Protein AF-A0A1Y1MIT7-F1 (afdb_monomer_lite)

Foldseek 3Di:
DLVCLCPDPDPVSRDDPVRSVVVPPDPPPCVVVVVVVVVVVCVDPPDPCNVVVVCVVPVPDDDVVCVVCVCVPDDDDDPVVVVVVVVVVVVVCVVCVVVVDDDDDDDPDDPDDPPDDPPDDDDD

pLDDT: mean 76.49, std 11.12, range [53.91, 96.94]

Secondary structure (DSSP, 8-state):
-HHHHHH-SSTTTS--HHHHHHTS-S-STTHHHHHHHHHHTTS-TT-TTHHHHHHHHH-SPP-HHHHHTGGGGPPPPPHHHHHHHHHHHHHHHHHHHHTT----PPPS-----TTS-TT-PPP-

Radius of gyration: 30.35 Å; chains: 1; bounding box: 54×40×87 Å

Sequence (124 aa):
DIVLSLVNHNPKERLSSADLLKSGKLPVQMESETIRRTLAGLTDPSSPYYSKMLSTLFARPRDAARDYAWDMLGTQPSASELLNQGVVRSILTTIFRRHGALEMPRTSIYPRSSQYGENVVQVL

Organism: Photinus pyralis (NCBI:txid7054)

Structure (mmCIF, N/CA/C/O backbone):
data_AF-A0A1Y1MIT7-F1
#
_entry.id   AF-A0A1Y1MIT7-F1
#
loop_
_atom_site.group_PDB
_atom_site.id
_atom_site.type_symbol
_atom_site.label_atom_id
_atom_site.label_alt_id
_atom_site.label_comp_id
_atom_site.label_asym_id
_atom_site.label_entity_id
_atom_site.label_seq_id
_atom_site.pdbx_PDB_ins_code
_atom_site.Cartn_x
_atom_site.Cartn_y
_atom_site.Cartn_z
_atom_site.occupancy
_atom_site.B_iso_or_equiv
_atom_site.auth_seq_id
_atom_site.auth_comp_id
_atom_site.auth_asym_id
_atom_site.auth_atom_id
_atom_site.pdbx_PDB_model_num
ATOM 1 N N . ASP A 1 1 ? -11.332 1.941 52.083 1.00 66.50 1 ASP A N 1
ATOM 2 C CA . ASP A 1 1 ? -12.588 2.730 52.029 1.00 66.50 1 ASP A CA 1
ATOM 3 C C . ASP A 1 1 ? -13.765 2.041 51.344 1.00 66.50 1 ASP A C 1
ATOM 5 O O . ASP A 1 1 ? -14.854 2.068 51.901 1.00 66.50 1 ASP A O 1
ATOM 9 N N . ILE A 1 2 ? -13.587 1.389 50.187 1.00 72.62 2 ILE A N 1
ATOM 10 C CA . ILE A 1 2 ? -14.690 0.704 49.473 1.00 72.62 2 ILE A CA 1
ATOM 11 C C . ILE A 1 2 ? -15.326 -0.409 50.323 1.00 72.62 2 ILE A C 1
ATOM 13 O O . ILE A 1 2 ? -16.539 -0.427 50.508 1.00 72.62 2 ILE A O 1
ATOM 17 N N . VAL A 1 3 ? -14.511 -1.295 50.906 1.00 75.12 3 VAL A N 1
ATOM 18 C CA . VAL A 1 3 ? -15.000 -2.408 51.745 1.00 75.12 3 VAL A CA 1
ATOM 19 C C . VAL A 1 3 ? -15.747 -1.893 52.982 1.00 75.12 3 VAL A C 1
ATOM 21 O O . VAL A 1 3 ? -16.838 -2.366 53.280 1.00 75.12 3 VAL A O 1
ATOM 24 N N . LEU A 1 4 ? -15.224 -0.857 53.645 1.00 75.00 4 LEU A N 1
ATOM 25 C CA . LEU A 1 4 ? -15.880 -0.216 54.794 1.00 75.00 4 LEU A CA 1
ATOM 26 C C . LEU A 1 4 ? -17.250 0.375 54.422 1.00 75.00 4 LEU A C 1
ATOM 28 O O . LEU A 1 4 ? -18.197 0.254 55.194 1.00 75.00 4 LEU A O 1
ATOM 32 N N . SER A 1 5 ? -17.388 0.940 53.218 1.00 71.31 5 SER A N 1
ATOM 33 C CA . SER A 1 5 ? -18.667 1.486 52.739 1.00 71.31 5 SER A CA 1
ATOM 34 C C . SER A 1 5 ? -19.726 0.427 52.395 1.00 71.31 5 SER A C 1
ATOM 36 O O . SER A 1 5 ? -20.918 0.730 52.410 1.00 71.31 5 SER A O 1
ATOM 38 N N . LEU A 1 6 ? -19.308 -0.817 52.131 1.00 75.44 6 LEU A N 1
ATOM 39 C CA . LEU A 1 6 ? -20.197 -1.946 51.829 1.00 75.44 6 LEU A CA 1
ATOM 40 C C . LEU A 1 6 ? -20.606 -2.737 53.082 1.00 75.44 6 LEU A C 1
ATOM 42 O O . LEU A 1 6 ? -21.667 -3.357 53.098 1.00 75.44 6 LEU A O 1
ATOM 46 N N . VAL A 1 7 ? -19.787 -2.696 54.137 1.00 75.62 7 VAL A N 1
ATOM 47 C CA . VAL A 1 7 ? -19.986 -3.459 55.385 1.00 75.62 7 VAL A CA 1
ATOM 48 C C . VAL A 1 7 ? -20.628 -2.606 56.496 1.00 75.62 7 VAL A C 1
ATOM 50 O O . VAL A 1 7 ? -20.877 -3.097 57.596 1.00 75.62 7 VAL A O 1
ATOM 53 N N . ASN A 1 8 ? -20.977 -1.342 56.219 1.00 76.69 8 ASN A N 1
ATOM 54 C CA . ASN A 1 8 ? -21.616 -0.471 57.209 1.00 76.69 8 ASN A CA 1
ATOM 55 C C . ASN A 1 8 ? -22.949 -1.075 57.709 1.00 76.69 8 ASN A C 1
ATOM 57 O O . ASN A 1 8 ? -23.792 -1.518 56.919 1.00 76.69 8 ASN A O 1
ATOM 61 N N . HIS A 1 9 ? -23.121 -1.131 59.033 1.00 75.50 9 HIS A N 1
ATOM 62 C CA . HIS A 1 9 ? -24.290 -1.709 59.703 1.00 75.50 9 HIS A CA 1
ATOM 63 C C . HIS A 1 9 ? -25.551 -0.857 59.520 1.00 75.50 9 HIS A C 1
ATOM 65 O O . HIS A 1 9 ? -26.653 -1.403 59.511 1.00 75.50 9 HIS A O 1
ATOM 71 N N . ASN A 1 10 ? -25.399 0.455 59.311 1.00 77.31 10 ASN A N 1
ATOM 72 C CA . ASN A 1 10 ? -26.511 1.346 59.003 1.00 77.31 10 ASN A CA 1
ATOM 73 C C . ASN A 1 10 ? -26.891 1.235 57.508 1.00 77.31 10 ASN A C 1
ATOM 75 O O . ASN A 1 10 ? -26.107 1.650 56.650 1.00 77.31 10 ASN A O 1
ATOM 79 N N . PRO A 1 11 ? -28.087 0.721 57.154 1.00 71.56 11 PRO A N 1
ATOM 80 C CA . PRO A 1 11 ? -28.483 0.516 55.759 1.00 71.56 11 PRO A CA 1
ATOM 81 C C . PRO A 1 11 ? -28.650 1.820 54.968 1.00 71.56 11 PRO A C 1
ATOM 83 O O . PRO A 1 11 ? -28.603 1.778 53.745 1.00 71.56 11 PRO A O 1
ATOM 86 N N . LYS A 1 12 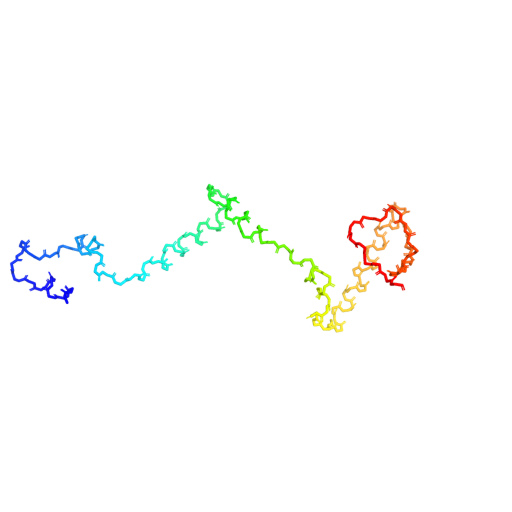? -28.821 2.972 55.634 1.00 72.81 12 LYS A N 1
ATOM 87 C CA . LYS A 1 12 ? -28.924 4.282 54.964 1.00 72.81 12 LYS A CA 1
ATOM 88 C C . LYS A 1 12 ? -27.572 4.841 54.515 1.00 72.81 12 LYS A C 1
ATOM 90 O O . LYS A 1 12 ? -27.522 5.628 53.580 1.00 72.81 12 LYS A O 1
ATOM 95 N N . GLU A 1 13 ? -26.494 4.449 55.188 1.00 70.44 13 GLU A N 1
ATOM 96 C CA . GLU A 1 13 ? -25.122 4.873 54.871 1.00 70.44 13 GLU A CA 1
ATOM 97 C C . GLU A 1 13 ? -24.367 3.830 54.039 1.00 70.44 13 GLU A C 1
ATOM 99 O O . GLU A 1 13 ? -23.264 4.085 53.552 1.00 70.44 13 GLU A O 1
ATOM 104 N N . ARG A 1 14 ? -24.952 2.638 53.884 1.00 79.88 14 ARG A N 1
ATOM 105 C CA . ARG A 1 14 ? -24.439 1.584 53.018 1.00 79.88 14 ARG A CA 1
ATOM 106 C C . ARG A 1 14 ? -24.693 1.971 51.565 1.00 79.88 14 ARG A C 1
ATOM 108 O O . ARG A 1 14 ? -25.838 2.055 51.130 1.00 79.88 14 ARG A O 1
ATOM 115 N N . LEU A 1 15 ? -23.619 2.174 50.809 1.00 73.50 15 LEU A N 1
ATOM 116 C CA . LEU A 1 15 ? -23.722 2.466 49.380 1.00 73.50 15 LEU A CA 1
ATOM 117 C C . LEU A 1 15 ? -24.295 1.251 48.641 1.00 73.50 15 LEU A C 1
ATOM 119 O O . LEU A 1 15 ? -23.809 0.129 48.800 1.00 73.50 15 LEU A O 1
ATOM 123 N N . SER A 1 16 ? -25.311 1.483 47.810 1.00 74.50 16 SER A N 1
ATOM 124 C CA . SER A 1 16 ? -25.812 0.476 46.875 1.00 74.50 16 SER A CA 1
ATOM 125 C C . SER A 1 16 ? -24.787 0.221 45.764 1.00 74.50 16 SER A C 1
ATOM 127 O O . SER A 1 16 ? -23.921 1.056 45.491 1.00 74.50 16 SER A O 1
ATOM 129 N N . SER A 1 17 ? -24.900 -0.912 45.067 1.00 71.69 17 SER A N 1
ATOM 130 C CA . SER A 1 17 ? -24.043 -1.239 43.918 1.00 71.69 17 SER A CA 1
ATOM 131 C C . SER A 1 17 ? -24.080 -0.149 42.839 1.00 71.69 17 SER A C 1
ATOM 133 O O . SER A 1 17 ? -23.045 0.187 42.264 1.00 71.69 17 SER A O 1
ATOM 135 N N . ALA A 1 18 ? -25.245 0.467 42.618 1.00 72.44 18 ALA A N 1
ATOM 136 C CA . ALA A 1 18 ? -25.408 1.576 41.679 1.00 72.44 18 ALA A CA 1
ATOM 137 C C . ALA A 1 18 ? -24.677 2.855 42.128 1.00 72.44 18 ALA A C 1
ATOM 139 O O . ALA A 1 18 ? -24.100 3.561 41.299 1.00 72.44 18 ALA A O 1
ATOM 140 N N . ASP A 1 19 ? -24.665 3.139 43.430 1.00 73.75 19 ASP A N 1
ATOM 141 C CA . ASP A 1 19 ? -24.016 4.329 43.986 1.00 73.75 19 ASP A CA 1
ATOM 142 C C . ASP A 1 19 ? -22.499 4.143 44.077 1.00 73.75 19 ASP A C 1
ATOM 144 O O . ASP A 1 19 ? -21.743 5.087 43.849 1.00 73.75 19 ASP A O 1
ATOM 148 N N . LEU A 1 20 ? -22.031 2.910 44.304 1.00 75.31 20 LEU A N 1
ATOM 149 C CA . LEU A 1 20 ? -20.611 2.568 44.246 1.00 75.31 20 LEU A CA 1
ATOM 150 C C . LEU A 1 20 ? -20.041 2.782 42.837 1.00 75.31 20 LEU A C 1
ATOM 152 O O . LEU A 1 20 ? -18.970 3.377 42.704 1.00 75.31 20 LEU A O 1
ATOM 156 N N . LEU A 1 21 ? -20.773 2.365 41.798 1.00 71.19 21 LEU A N 1
ATOM 157 C CA . LEU A 1 21 ? -20.392 2.583 40.397 1.00 71.19 21 LEU A CA 1
ATOM 158 C C . LEU A 1 21 ? -20.282 4.074 40.049 1.00 71.19 21 LEU A C 1
ATOM 160 O O . LEU A 1 21 ? -19.385 4.467 39.309 1.00 71.19 21 LEU A O 1
ATOM 164 N N . LYS A 1 22 ? -21.154 4.914 40.618 1.00 71.81 22 LYS A N 1
ATOM 165 C CA . LYS A 1 22 ? -21.139 6.372 40.413 1.00 71.81 22 LYS A CA 1
ATOM 166 C C . LYS A 1 22 ? -20.122 7.109 41.288 1.00 71.81 22 LYS A C 1
ATOM 168 O O . LYS A 1 22 ? -19.752 8.231 40.965 1.00 71.81 22 LYS A O 1
ATOM 173 N N . SER A 1 23 ? -19.658 6.495 42.377 1.00 71.75 23 SER A N 1
ATOM 174 C CA . SER A 1 23 ? -18.782 7.139 43.367 1.00 71.75 23 SER A CA 1
ATOM 175 C C . SER A 1 23 ? -17.354 7.418 42.884 1.00 71.75 23 SER A C 1
ATOM 177 O O . SER A 1 23 ? -16.590 8.049 43.610 1.00 71.75 23 SER A O 1
ATOM 179 N N . GLY A 1 24 ? -16.958 6.914 41.707 1.00 68.38 24 GLY A N 1
ATOM 180 C CA . GLY A 1 24 ? -15.610 7.099 41.150 1.00 68.38 24 GLY A CA 1
ATOM 181 C C . GLY A 1 24 ? -14.490 6.423 41.951 1.00 68.38 24 GLY A C 1
ATOM 182 O O . GLY A 1 24 ? -13.321 6.577 41.620 1.00 68.38 24 GLY A O 1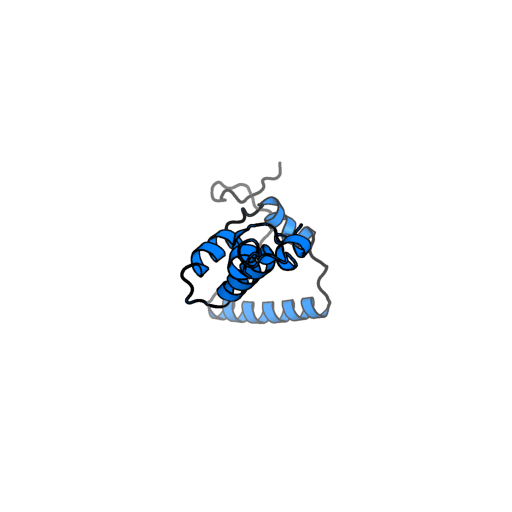
ATOM 183 N N . LYS A 1 25 ? -14.828 5.660 43.002 1.00 69.44 25 LYS A N 1
ATOM 184 C CA . LYS A 1 25 ? -13.866 4.951 43.862 1.00 69.44 25 LYS A CA 1
ATOM 185 C C . LYS A 1 25 ? -13.330 3.665 43.233 1.00 69.44 25 LYS A C 1
ATOM 187 O O . LYS A 1 25 ? -12.385 3.083 43.755 1.00 69.44 25 LYS A O 1
ATOM 192 N N . LEU A 1 26 ? -13.949 3.192 42.153 1.00 66.56 26 LEU A N 1
ATOM 193 C CA . LEU A 1 26 ? -13.511 1.997 41.444 1.00 66.56 26 LEU A CA 1
ATOM 194 C C . LEU A 1 26 ? -12.298 2.328 40.561 1.00 66.56 26 LEU A C 1
ATOM 196 O O . LEU A 1 26 ? -12.321 3.341 39.861 1.00 66.56 26 LEU A O 1
ATOM 200 N N . PRO A 1 27 ? -11.245 1.494 40.577 1.00 59.34 27 PRO A N 1
ATOM 201 C CA . PRO A 1 27 ? -10.067 1.714 39.753 1.00 59.34 27 PRO A CA 1
ATOM 202 C C . PRO A 1 27 ? -10.441 1.714 38.266 1.00 59.34 27 PRO A C 1
ATOM 204 O O . PRO A 1 27 ? -11.273 0.928 37.815 1.00 59.34 27 PRO A O 1
ATOM 207 N N . VAL A 1 28 ? -9.783 2.597 37.516 1.00 56.72 28 VAL A N 1
ATOM 208 C CA . VAL A 1 28 ? -10.054 3.050 36.135 1.00 56.72 28 VAL A CA 1
ATOM 209 C C . VAL A 1 28 ? -9.942 1.952 35.050 1.00 56.72 28 VAL A C 1
ATOM 211 O O . VAL A 1 28 ? -9.886 2.235 33.859 1.00 56.72 28 VAL A O 1
ATOM 214 N N . GLN A 1 29 ? -9.961 0.667 35.420 1.00 55.41 29 GLN A N 1
ATOM 215 C CA . GLN A 1 29 ? -9.836 -0.471 34.498 1.00 55.41 29 GLN A CA 1
ATOM 216 C C . GLN A 1 29 ? -10.992 -0.594 33.479 1.00 55.41 29 GLN A C 1
ATOM 218 O O . GLN A 1 29 ? -10.902 -1.387 32.542 1.00 55.41 29 GLN A O 1
ATOM 223 N N . MET A 1 30 ? -12.034 0.236 33.592 1.00 53.91 30 MET A N 1
ATOM 224 C CA . MET A 1 30 ? -13.141 0.356 32.630 1.00 53.91 30 MET A CA 1
ATOM 225 C C . MET A 1 30 ? -12.767 1.049 31.304 1.00 53.91 30 MET A C 1
ATOM 227 O O . MET A 1 30 ? -13.523 0.945 30.334 1.00 53.91 30 MET A O 1
ATOM 231 N N . GLU A 1 31 ? -11.611 1.719 31.209 1.00 55.69 31 GLU A N 1
ATOM 232 C CA . GLU A 1 31 ? -11.130 2.245 29.919 1.00 55.69 31 GLU A CA 1
ATOM 233 C C . GLU A 1 31 ? -10.919 1.119 28.900 1.00 55.69 31 GLU A C 1
ATOM 235 O O . GLU A 1 31 ? -11.282 1.252 27.730 1.00 55.69 31 GLU A O 1
ATOM 240 N N . SER A 1 32 ? -10.424 -0.033 29.359 1.00 58.31 32 SER A N 1
ATOM 241 C CA . SER A 1 32 ? -10.156 -1.191 28.503 1.00 58.31 32 SER A CA 1
ATOM 242 C C . SER A 1 32 ? -11.422 -1.759 27.851 1.00 58.31 32 SER A C 1
ATOM 244 O O . SER A 1 32 ? -11.398 -2.131 26.680 1.00 58.31 32 SER A O 1
ATOM 246 N N . GLU A 1 33 ? -12.552 -1.758 28.558 1.00 62.94 33 GLU A N 1
ATOM 247 C CA . GLU A 1 33 ? -13.832 -2.239 28.033 1.00 62.94 33 GLU A CA 1
ATOM 248 C C . GLU A 1 33 ? -14.453 -1.238 27.049 1.00 62.94 33 GLU A C 1
ATOM 250 O O . GLU A 1 33 ? -15.048 -1.632 26.048 1.00 62.94 33 GLU A O 1
ATOM 255 N N . THR A 1 34 ? -14.253 0.062 27.275 1.00 61.53 34 THR A N 1
ATOM 256 C CA . THR A 1 34 ? -14.687 1.108 26.336 1.00 61.53 34 THR A CA 1
ATOM 257 C C . THR A 1 34 ? -13.892 1.023 25.035 1.00 61.53 34 THR A C 1
ATOM 259 O O . THR A 1 34 ? -14.486 1.030 23.960 1.00 61.53 34 THR A O 1
ATOM 262 N N . ILE A 1 35 ? -12.570 0.847 25.127 1.00 63.56 35 ILE A N 1
ATOM 263 C CA . ILE A 1 35 ? -11.695 0.632 23.967 1.00 63.56 35 ILE A CA 1
ATOM 264 C C . ILE A 1 35 ? -12.050 -0.679 23.257 1.00 63.56 35 ILE A C 1
ATOM 266 O O . ILE A 1 35 ? -12.117 -0.711 22.036 1.00 63.56 35 ILE A O 1
ATOM 270 N N . ARG A 1 36 ? -12.332 -1.767 23.984 1.00 65.50 36 ARG A N 1
ATOM 271 C CA . ARG A 1 36 ? -12.754 -3.043 23.376 1.00 65.50 36 ARG A CA 1
ATOM 272 C C . ARG A 1 36 ? -14.095 -2.930 22.658 1.00 65.50 36 ARG A C 1
ATOM 274 O O . ARG A 1 36 ? -14.235 -3.479 21.570 1.00 65.50 36 ARG A O 1
ATOM 281 N N . ARG A 1 37 ? -15.065 -2.208 23.223 1.00 63.34 37 ARG A N 1
ATOM 282 C CA . ARG A 1 37 ? -16.368 -1.970 22.581 1.00 63.34 37 ARG A CA 1
ATOM 283 C C . ARG A 1 37 ? -16.253 -1.071 21.355 1.00 63.34 37 ARG A C 1
ATOM 285 O O . ARG A 1 37 ? -16.923 -1.336 20.362 1.00 63.34 37 ARG A O 1
ATOM 292 N N . THR A 1 38 ? -15.381 -0.063 21.371 1.00 61.72 38 THR A N 1
ATOM 293 C CA . THR A 1 38 ? -15.103 0.740 20.169 1.00 61.72 38 THR A CA 1
ATOM 294 C C . THR A 1 38 ? -14.320 -0.052 19.118 1.00 61.72 38 THR A C 1
ATOM 296 O O . THR A 1 38 ? -14.631 0.075 17.937 1.00 61.72 38 THR A O 1
ATOM 299 N N . LEU A 1 39 ? -13.396 -0.938 19.517 1.00 65.12 39 LEU A N 1
ATOM 300 C CA . LEU A 1 39 ? -12.704 -1.870 18.613 1.00 65.12 39 LEU A CA 1
ATOM 301 C C . LEU A 1 39 ? -13.646 -2.925 18.008 1.00 65.12 39 LEU A C 1
ATOM 303 O O . LEU A 1 39 ? -13.477 -3.321 16.861 1.00 65.12 39 LEU A O 1
ATOM 307 N N . ALA A 1 40 ? -14.661 -3.370 18.747 1.00 65.88 40 ALA A N 1
ATOM 308 C CA . ALA A 1 40 ? -15.710 -4.237 18.211 1.00 65.88 40 ALA A CA 1
ATOM 309 C C . ALA A 1 40 ? -16.635 -3.474 17.241 1.00 65.88 40 ALA A C 1
ATOM 311 O O . ALA A 1 40 ? -17.070 -4.017 16.231 1.00 65.88 40 ALA A O 1
ATOM 312 N N . GLY A 1 41 ? -16.871 -2.181 17.482 1.00 61.34 41 GLY A N 1
ATOM 313 C CA . GLY A 1 41 ? -17.560 -1.296 16.536 1.00 61.34 41 GLY A CA 1
ATOM 314 C C . GLY A 1 41 ? -16.761 -0.974 15.263 1.00 61.34 41 GLY A C 1
ATOM 315 O O . GLY A 1 41 ? -17.340 -0.472 14.305 1.00 61.34 41 GLY A O 1
ATOM 316 N N . LEU A 1 42 ? -15.454 -1.271 15.229 1.00 61.59 42 LEU A N 1
ATOM 317 C CA . LEU A 1 42 ? -14.580 -1.125 14.053 1.00 61.59 42 LEU A CA 1
ATOM 318 C C . LEU A 1 42 ? -14.771 -2.253 13.030 1.00 61.59 42 LEU A C 1
ATOM 320 O O . LEU A 1 42 ? -14.442 -2.067 11.860 1.00 61.59 42 LEU A O 1
ATOM 324 N N . THR A 1 43 ? -15.294 -3.409 13.450 1.00 65.56 43 THR A N 1
ATOM 325 C CA . THR A 1 43 ? -15.598 -4.521 12.534 1.00 65.56 43 THR A CA 1
ATOM 326 C C . THR A 1 43 ? -16.934 -4.361 11.815 1.00 65.56 43 THR A C 1
ATOM 328 O O . THR A 1 43 ? -17.213 -5.138 10.908 1.00 65.56 43 THR A O 1
ATOM 331 N N . ASP A 1 44 ? -17.748 -3.373 12.200 1.00 69.25 44 ASP A N 1
ATOM 332 C CA . ASP A 1 44 ? -19.057 -3.118 11.604 1.00 69.25 44 ASP A CA 1
ATOM 333 C C . ASP A 1 44 ? -19.003 -1.917 10.634 1.00 69.25 44 ASP A C 1
ATOM 335 O O . ASP A 1 44 ? -18.923 -0.765 11.077 1.00 69.25 44 ASP A O 1
ATOM 339 N N . PRO A 1 45 ? -19.083 -2.152 9.308 1.00 69.94 45 PRO A N 1
ATOM 340 C CA . PRO A 1 45 ? -19.089 -1.095 8.297 1.00 69.94 45 PRO A CA 1
ATOM 341 C C . PRO A 1 45 ? -20.302 -0.157 8.383 1.00 69.94 45 PRO A C 1
ATOM 343 O O . PRO A 1 45 ? -20.282 0.912 7.776 1.00 69.94 45 PRO A O 1
ATOM 346 N N . SER A 1 46 ? -21.365 -0.545 9.100 1.00 74.81 46 SER A N 1
ATOM 347 C CA . SER A 1 46 ? -22.582 0.259 9.261 1.00 74.81 46 SER A CA 1
ATOM 348 C C . SER A 1 46 ? -22.479 1.313 10.371 1.00 74.81 46 SER A C 1
ATOM 350 O O . SER A 1 46 ? -23.346 2.181 10.495 1.00 74.81 46 SER A O 1
ATOM 352 N N . SER A 1 47 ? -21.403 1.281 11.165 1.00 73.56 47 SER A N 1
ATOM 353 C CA . SER A 1 47 ? -21.197 2.225 12.259 1.00 73.56 47 SER A CA 1
ATOM 354 C C . SER A 1 47 ? -20.943 3.651 11.740 1.00 73.56 47 SER A C 1
ATOM 356 O O . SER A 1 47 ? -20.033 3.866 10.932 1.00 73.56 47 SER A O 1
ATOM 358 N N . PRO A 1 48 ? -21.644 4.678 12.263 1.00 75.81 48 PRO A N 1
ATOM 359 C CA . PRO A 1 48 ? -21.442 6.075 11.862 1.00 75.81 48 PRO A CA 1
ATOM 360 C C . PRO A 1 48 ? -20.042 6.612 12.211 1.00 75.81 48 PRO A C 1
ATOM 362 O O . PRO A 1 48 ? -19.624 7.651 11.698 1.00 75.81 48 PRO A O 1
ATOM 365 N N . TYR A 1 49 ? -19.291 5.907 13.062 1.00 69.81 49 TYR A N 1
ATOM 366 C CA . TYR A 1 49 ? -17.933 6.274 13.466 1.00 69.81 49 TYR A CA 1
ATOM 367 C C . TYR A 1 49 ? -16.834 5.630 12.603 1.00 69.81 49 TYR A C 1
ATOM 369 O O . TYR A 1 49 ? -15.682 6.063 12.679 1.00 69.81 49 TYR A O 1
ATOM 377 N N . TYR A 1 50 ? -17.176 4.651 11.755 1.00 78.25 50 TYR A N 1
ATOM 378 C CA . TYR A 1 50 ? -16.230 3.872 10.946 1.00 78.25 50 TYR A CA 1
ATOM 379 C C . TYR A 1 50 ? -15.383 4.755 10.014 1.00 78.25 50 TYR A C 1
ATOM 381 O O . TYR A 1 50 ? -14.153 4.718 10.051 1.00 78.25 50 TYR A O 1
ATOM 389 N N . SER A 1 51 ? -16.035 5.633 9.245 1.00 78.50 51 SER A N 1
ATOM 390 C CA . SER A 1 51 ? -15.369 6.544 8.299 1.00 78.50 51 SER A CA 1
ATOM 391 C C . SER A 1 51 ? -14.407 7.518 8.993 1.00 78.50 51 SER A C 1
ATOM 393 O O . SER A 1 51 ? -13.251 7.668 8.587 1.00 78.50 51 SER A O 1
ATOM 395 N N . LYS A 1 52 ? -14.846 8.139 10.097 1.00 78.25 52 LYS A N 1
ATOM 396 C CA . LYS A 1 52 ? -14.019 9.087 10.853 1.00 78.25 52 LYS A CA 1
ATOM 397 C C . LYS A 1 52 ? -12.794 8.392 11.447 1.00 78.25 52 LYS A C 1
ATOM 399 O O . LYS A 1 52 ? -11.696 8.928 11.349 1.00 78.25 52 LYS A O 1
ATOM 404 N N . MET A 1 53 ? -12.943 7.182 11.977 1.00 74.00 53 MET A N 1
ATOM 405 C CA . MET A 1 53 ? -11.809 6.427 12.513 1.00 74.00 53 MET A CA 1
ATOM 406 C C . MET A 1 53 ? -10.827 5.968 11.429 1.00 74.00 53 MET A C 1
ATOM 408 O O . MET A 1 53 ? -9.618 6.120 11.613 1.00 74.00 53 MET A O 1
ATOM 412 N N . LEU A 1 54 ? -11.315 5.482 10.281 1.00 80.56 54 LEU A N 1
ATOM 413 C CA . LEU A 1 54 ? -10.454 5.159 9.138 1.00 80.56 54 LEU A CA 1
ATOM 414 C C . LEU A 1 54 ? -9.659 6.381 8.685 1.00 80.56 54 LEU A C 1
ATOM 416 O O . LEU A 1 54 ? -8.442 6.293 8.534 1.00 80.56 54 LEU A O 1
ATOM 420 N N . SER A 1 55 ? -10.319 7.533 8.541 1.00 80.44 55 SER A N 1
ATOM 421 C CA . SER A 1 55 ? -9.621 8.767 8.184 1.00 80.44 55 SER A CA 1
ATOM 422 C C . SER A 1 55 ? -8.529 9.105 9.197 1.00 80.44 55 SER A C 1
ATOM 424 O O . SER A 1 55 ? -7.437 9.457 8.785 1.00 80.44 55 SER A O 1
ATOM 426 N N . THR A 1 56 ? -8.750 8.909 10.502 1.00 81.38 56 THR A N 1
ATOM 427 C CA . THR A 1 56 ? -7.718 9.180 11.515 1.00 81.38 56 THR A CA 1
ATOM 428 C C . THR A 1 56 ? -6.573 8.167 11.513 1.00 81.38 56 THR A C 1
ATOM 430 O O . THR A 1 56 ? -5.428 8.560 11.713 1.00 81.38 56 THR A O 1
ATOM 433 N N . LEU A 1 57 ? -6.846 6.884 11.2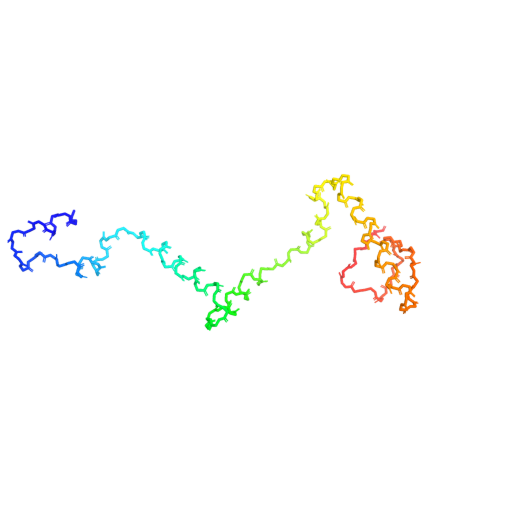49 1.00 78.44 57 LEU A N 1
ATOM 434 C CA . LEU A 1 57 ? -5.812 5.846 11.148 1.00 78.44 57 LEU A CA 1
ATOM 435 C C . LEU A 1 57 ? -4.912 6.065 9.927 1.00 78.44 57 LEU A C 1
ATOM 437 O O . LEU A 1 57 ? -3.696 5.894 10.012 1.00 78.44 57 LEU A O 1
ATOM 441 N N . PHE A 1 58 ? -5.506 6.478 8.806 1.00 80.38 58 PHE A N 1
ATOM 442 C CA . PHE A 1 58 ? -4.796 6.714 7.550 1.00 80.38 58 PHE A CA 1
ATOM 443 C C . PHE A 1 58 ? -4.351 8.169 7.341 1.00 80.38 58 PHE A C 1
ATOM 445 O O . PHE A 1 58 ? -3.598 8.433 6.409 1.00 80.38 58 PHE A O 1
ATOM 452 N N . ALA A 1 59 ? -4.729 9.102 8.220 1.00 82.00 59 ALA A N 1
ATOM 453 C CA . ALA A 1 59 ? -4.254 10.491 8.205 1.00 82.00 59 ALA A CA 1
ATOM 454 C C . ALA A 1 59 ? -2.805 10.642 8.689 1.00 82.00 59 ALA A C 1
ATOM 456 O O . ALA A 1 59 ? -2.308 11.765 8.789 1.00 82.00 59 ALA A O 1
ATOM 457 N N . ARG A 1 60 ? -2.114 9.540 9.015 1.00 73.38 60 ARG A N 1
ATOM 458 C CA . ARG A 1 60 ? -0.717 9.605 9.432 1.00 73.38 60 ARG A CA 1
ATOM 459 C C . ARG A 1 60 ? 0.111 10.238 8.301 1.00 73.38 60 ARG A C 1
ATOM 461 O O . ARG A 1 60 ? 0.121 9.683 7.199 1.00 73.38 60 ARG A O 1
ATOM 468 N N . PRO A 1 61 ? 0.808 11.363 8.552 1.00 69.62 61 PRO A N 1
ATOM 469 C CA . PRO A 1 61 ? 1.646 11.987 7.540 1.00 69.62 61 PRO A CA 1
ATOM 470 C C . PRO A 1 61 ? 2.700 10.981 7.083 1.00 69.62 61 PRO A C 1
ATOM 472 O O . PRO A 1 61 ? 3.392 10.372 7.905 1.00 69.62 61 PRO A O 1
ATOM 475 N N . ARG A 1 62 ? 2.759 10.761 5.767 1.00 64.62 62 ARG A N 1
ATOM 476 C CA . ARG A 1 62 ? 3.776 9.908 5.158 1.00 64.62 62 ARG A CA 1
ATOM 477 C C . ARG A 1 62 ? 5.099 10.645 5.239 1.00 64.62 62 ARG A C 1
ATOM 479 O O . ARG A 1 62 ? 5.222 11.767 4.755 1.00 64.62 62 ARG A O 1
ATOM 486 N N . ASP A 1 63 ? 6.060 10.025 5.900 1.00 72.12 63 ASP A N 1
ATOM 487 C CA . ASP A 1 63 ? 7.426 10.512 5.897 1.00 72.12 63 ASP A CA 1
ATOM 488 C C . ASP A 1 63 ? 8.033 10.165 4.535 1.00 72.12 63 ASP A C 1
ATOM 490 O O . ASP A 1 63 ? 8.294 8.997 4.249 1.00 72.12 63 ASP A O 1
ATOM 494 N N . ALA A 1 64 ? 8.218 11.179 3.686 1.00 69.44 64 ALA A N 1
ATOM 495 C CA . ALA A 1 64 ? 8.769 11.001 2.346 1.00 69.44 64 ALA A CA 1
ATOM 496 C C . ALA A 1 64 ? 10.130 10.288 2.390 1.00 69.44 64 ALA A C 1
ATOM 498 O O . ALA A 1 64 ? 10.419 9.468 1.524 1.00 69.44 64 ALA A O 1
ATOM 499 N N . ALA A 1 65 ? 10.938 10.520 3.434 1.00 67.88 65 ALA A N 1
ATOM 500 C CA . ALA A 1 65 ? 12.218 9.838 3.601 1.00 67.88 65 ALA A CA 1
ATOM 501 C C . ALA A 1 65 ? 12.046 8.325 3.818 1.00 67.88 65 ALA A C 1
ATOM 503 O O . ALA A 1 65 ? 12.849 7.539 3.316 1.00 67.88 65 ALA A O 1
ATOM 504 N N . ARG A 1 66 ? 10.981 7.900 4.511 1.00 66.50 66 ARG A N 1
ATOM 505 C CA . ARG A 1 66 ? 10.636 6.479 4.662 1.00 66.50 66 ARG A CA 1
ATOM 506 C C . ARG A 1 66 ? 10.130 5.851 3.375 1.00 66.50 66 ARG A C 1
ATOM 508 O O . ARG A 1 66 ? 10.448 4.691 3.140 1.00 66.50 66 ARG A O 1
ATOM 515 N N . ASP A 1 67 ? 9.379 6.591 2.567 1.00 67.56 67 ASP A N 1
ATOM 516 C CA . ASP A 1 67 ? 8.927 6.099 1.263 1.00 67.56 67 ASP A CA 1
ATOM 517 C C . ASP A 1 67 ? 10.131 5.906 0.320 1.00 67.56 67 ASP A C 1
ATOM 519 O O . ASP A 1 67 ? 10.225 4.882 -0.354 1.00 67.56 67 ASP A O 1
ATOM 523 N N . TYR A 1 68 ? 11.109 6.822 0.336 1.00 67.00 68 TYR A N 1
ATOM 524 C CA . TYR A 1 68 ? 12.349 6.677 -0.440 1.00 67.00 68 TYR A CA 1
ATOM 525 C C . TYR A 1 68 ? 13.259 5.548 0.066 1.00 67.00 68 TYR A C 1
ATOM 527 O O . TYR A 1 68 ? 13.905 4.875 -0.733 1.00 67.00 68 TYR A O 1
ATOM 535 N N . ALA A 1 69 ? 13.313 5.327 1.382 1.00 68.88 69 ALA A N 1
ATOM 536 C CA . ALA A 1 69 ? 14.133 4.287 2.005 1.00 68.88 69 ALA A CA 1
ATOM 537 C C . ALA A 1 69 ? 13.376 2.967 2.244 1.00 68.88 69 ALA A C 1
ATOM 539 O O . ALA A 1 69 ? 13.873 2.113 2.981 1.00 68.88 69 ALA A O 1
ATOM 540 N N . TRP A 1 70 ? 12.191 2.787 1.647 1.00 66.00 70 TRP A N 1
ATOM 541 C CA . TRP A 1 70 ? 11.331 1.621 1.877 1.00 66.00 70 TRP A CA 1
ATOM 542 C C . TRP A 1 70 ? 12.067 0.300 1.622 1.00 66.00 70 TRP A C 1
ATOM 544 O O . TRP A 1 70 ? 12.044 -0.603 2.460 1.00 66.00 70 TRP A O 1
ATOM 554 N N . ASP A 1 71 ? 12.820 0.236 0.523 1.00 67.81 71 ASP A N 1
ATOM 555 C CA . ASP A 1 71 ? 13.618 -0.939 0.156 1.00 67.81 71 ASP A CA 1
ATOM 556 C C . ASP A 1 71 ? 14.918 -1.061 0.969 1.00 67.81 71 ASP A C 1
ATOM 558 O O . ASP A 1 71 ? 15.530 -2.125 1.015 1.00 67.81 71 ASP A O 1
ATOM 562 N N . MET A 1 72 ? 15.342 0.005 1.656 1.00 68.56 72 MET A N 1
ATOM 563 C CA . MET A 1 72 ? 16.610 0.057 2.391 1.00 68.56 72 MET A CA 1
ATOM 564 C C . MET A 1 72 ? 16.565 -0.736 3.706 1.00 68.56 72 MET A C 1
ATOM 566 O O . MET A 1 72 ? 17.597 -1.213 4.172 1.00 68.56 72 MET A O 1
ATOM 570 N N . LEU A 1 73 ? 15.373 -0.888 4.296 1.00 63.66 73 LEU A N 1
ATOM 571 C CA . LEU A 1 73 ? 15.119 -1.764 5.450 1.00 63.66 73 LEU A CA 1
ATOM 572 C C . LEU A 1 73 ? 14.448 -3.092 5.056 1.00 63.66 73 LEU A C 1
ATOM 574 O O . LEU A 1 73 ? 14.099 -3.888 5.931 1.00 63.66 73 LEU A O 1
ATOM 578 N N . GLY A 1 74 ? 14.251 -3.336 3.758 1.00 67.3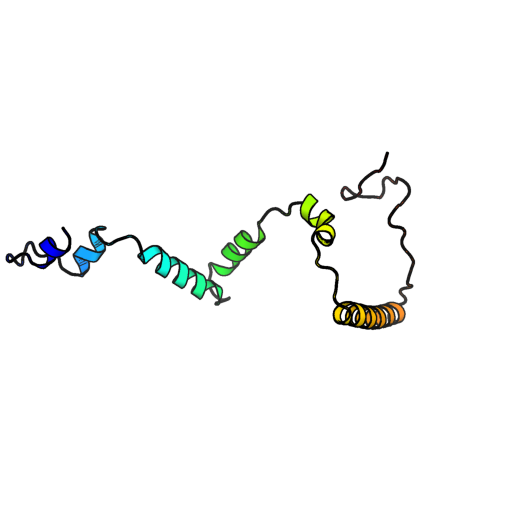8 74 GLY A N 1
ATOM 579 C CA . GLY A 1 74 ? 13.655 -4.569 3.263 1.00 67.38 74 GLY A CA 1
ATOM 580 C C . GLY A 1 74 ? 14.513 -5.784 3.615 1.00 67.38 74 GLY A C 1
ATOM 581 O O . GLY A 1 74 ? 15.731 -5.788 3.430 1.00 67.38 74 GLY A O 1
ATOM 582 N N . THR A 1 75 ? 13.879 -6.843 4.120 1.00 73.25 75 THR A N 1
ATOM 583 C CA . THR A 1 75 ? 14.542 -8.151 4.216 1.00 73.25 75 THR A CA 1
ATOM 584 C C . THR A 1 75 ? 14.817 -8.650 2.801 1.00 73.25 75 THR A C 1
ATOM 586 O O . THR A 1 75 ? 13.963 -8.515 1.926 1.00 73.25 75 THR A O 1
ATOM 589 N N . GLN A 1 76 ? 16.009 -9.205 2.568 1.00 79.38 76 GLN A N 1
ATOM 590 C CA . GLN A 1 76 ? 16.344 -9.775 1.264 1.00 79.38 76 GLN A CA 1
ATOM 591 C C . GLN A 1 76 ? 15.316 -10.856 0.899 1.00 79.38 76 GLN A C 1
ATOM 593 O O . GLN A 1 76 ? 15.053 -11.730 1.731 1.00 79.38 76 GLN A O 1
ATOM 598 N N . PRO A 1 77 ? 14.724 -10.803 -0.307 1.00 82.38 77 PRO A N 1
ATOM 599 C CA . PRO A 1 77 ? 13.693 -11.750 -0.695 1.00 82.38 77 PRO A CA 1
ATOM 600 C C . PRO A 1 77 ? 14.257 -13.173 -0.716 1.00 82.38 77 PRO A C 1
ATOM 602 O O . PRO A 1 77 ? 15.372 -13.430 -1.177 1.00 82.38 77 PRO A O 1
ATOM 605 N N . SER A 1 78 ? 13.461 -14.113 -0.224 1.00 89.25 78 SER A N 1
ATOM 606 C CA . SER A 1 78 ? 13.747 -15.543 -0.294 1.00 89.25 78 SER A CA 1
ATOM 607 C C . SER A 1 78 ? 13.782 -16.037 -1.747 1.00 89.25 78 SER A C 1
ATOM 609 O O . SER A 1 78 ? 13.180 -15.449 -2.649 1.00 89.25 78 SER A O 1
ATOM 611 N N . ALA A 1 79 ? 14.434 -17.178 -1.989 1.00 90.62 79 ALA A N 1
ATOM 612 C CA . ALA A 1 79 ? 14.492 -17.782 -3.324 1.00 90.62 79 ALA A CA 1
ATOM 613 C C . ALA A 1 79 ? 13.093 -18.057 -3.916 1.00 90.62 79 ALA A C 1
ATOM 615 O O . ALA A 1 79 ? 12.872 -17.872 -5.113 1.00 90.62 79 ALA A O 1
ATOM 616 N N . SER A 1 80 ? 12.131 -18.444 -3.073 1.00 92.38 80 SER A N 1
ATOM 617 C CA . SER A 1 80 ? 10.728 -18.620 -3.460 1.00 92.38 80 SER A CA 1
ATOM 618 C C . SER A 1 80 ? 10.059 -17.311 -3.872 1.00 92.38 80 SER A C 1
ATOM 620 O O . SER A 1 80 ? 9.315 -17.285 -4.850 1.00 92.38 80 SER A O 1
ATOM 622 N N . GLU A 1 81 ? 10.325 -16.215 -3.161 1.00 90.81 81 GLU A N 1
ATOM 623 C CA . GLU A 1 81 ? 9.769 -14.901 -3.499 1.00 90.81 81 GLU A CA 1
ATOM 624 C C . GLU A 1 81 ? 10.339 -14.382 -4.817 1.00 90.81 81 GLU A C 1
ATOM 626 O O . GLU A 1 81 ? 9.577 -13.899 -5.651 1.00 90.81 81 GLU A O 1
ATOM 631 N N . LEU A 1 82 ? 11.641 -14.557 -5.058 1.00 92.25 82 LEU A N 1
ATOM 632 C CA . LEU A 1 82 ? 12.274 -14.204 -6.331 1.00 92.25 82 LEU A CA 1
ATOM 633 C C . LEU A 1 82 ? 11.680 -14.989 -7.511 1.00 92.25 82 LEU A C 1
ATOM 635 O O . LEU A 1 82 ? 11.402 -14.411 -8.565 1.00 92.25 82 LEU A O 1
ATOM 639 N N . LEU A 1 83 ? 11.431 -16.291 -7.336 1.00 94.56 83 LEU A N 1
ATOM 640 C CA . LEU A 1 83 ? 10.774 -17.111 -8.357 1.00 94.56 83 LEU A CA 1
ATOM 641 C C . LEU A 1 83 ? 9.351 -16.608 -8.639 1.00 94.56 83 LEU A C 1
ATOM 643 O O . LEU A 1 83 ? 8.983 -16.403 -9.798 1.00 94.56 83 LEU A O 1
ATOM 647 N N . ASN A 1 84 ? 8.574 -16.343 -7.586 1.00 94.94 84 ASN A N 1
ATOM 648 C CA . ASN A 1 84 ? 7.222 -15.801 -7.709 1.00 94.94 84 ASN A CA 1
ATOM 649 C C . ASN A 1 84 ? 7.220 -14.436 -8.414 1.00 94.94 84 ASN A C 1
ATOM 651 O O . ASN A 1 84 ? 6.398 -14.210 -9.300 1.00 94.94 84 ASN A O 1
ATOM 655 N N . GLN A 1 85 ? 8.165 -13.549 -8.092 1.00 92.56 85 GLN A N 1
ATOM 656 C CA . GLN A 1 85 ? 8.331 -12.265 -8.777 1.00 92.56 85 GLN A CA 1
ATOM 657 C C . GLN A 1 85 ? 8.610 -12.446 -10.276 1.00 92.56 85 GLN A C 1
ATOM 659 O O . GLN A 1 85 ? 8.030 -11.733 -11.097 1.00 92.56 85 GLN A O 1
ATOM 664 N N . GLY A 1 86 ? 9.440 -13.424 -10.652 1.00 93.94 86 GLY A N 1
ATOM 665 C CA . GLY A 1 86 ? 9.697 -13.768 -12.053 1.00 93.94 86 GLY A CA 1
ATOM 666 C C . GLY A 1 86 ? 8.434 -14.216 -12.796 1.00 93.94 86 GLY A C 1
ATOM 667 O O . GLY A 1 86 ? 8.151 -13.728 -13.895 1.00 93.94 86 GLY A O 1
ATOM 668 N N . VAL A 1 87 ? 7.631 -15.085 -12.174 1.00 96.75 87 VAL A N 1
ATOM 669 C CA . VAL A 1 87 ? 6.345 -15.541 -12.730 1.00 96.75 87 VAL A CA 1
ATOM 670 C C . VAL A 1 87 ? 5.385 -14.365 -12.898 1.00 96.75 87 VAL A C 1
ATOM 672 O O . VAL A 1 87 ? 4.859 -14.156 -13.993 1.00 96.75 87 VAL A O 1
ATOM 675 N N . VAL A 1 88 ? 5.209 -13.546 -11.859 1.00 96.62 88 VAL A N 1
ATOM 676 C CA . VAL A 1 88 ? 4.339 -12.360 -11.898 1.00 96.62 88 VAL A CA 1
ATOM 677 C C . VAL A 1 88 ? 4.770 -11.402 -13.007 1.00 96.62 88 VAL A C 1
ATOM 679 O O . VAL A 1 88 ? 3.932 -10.970 -13.800 1.00 96.62 88 VAL A O 1
ATOM 682 N N . ARG A 1 89 ? 6.074 -11.121 -13.131 1.00 94.50 89 ARG A N 1
ATOM 683 C CA . ARG A 1 89 ? 6.612 -10.281 -14.209 1.00 94.50 89 ARG A CA 1
ATOM 684 C C . ARG A 1 89 ? 6.241 -10.835 -15.583 1.00 94.50 89 ARG A C 1
ATOM 686 O O . ARG A 1 89 ? 5.772 -10.078 -16.424 1.00 94.50 89 ARG A O 1
ATOM 693 N N . SER A 1 90 ? 6.402 -12.140 -15.811 1.00 95.50 90 SER A N 1
ATOM 694 C CA . SER A 1 90 ? 6.086 -12.760 -17.107 1.00 95.50 90 SER A CA 1
ATOM 695 C C . SER A 1 90 ? 4.605 -12.615 -17.493 1.00 95.50 90 SER A C 1
ATOM 697 O O . SER A 1 90 ? 4.284 -12.295 -18.644 1.00 95.50 90 SER A O 1
ATOM 699 N N . ILE A 1 91 ? 3.703 -12.770 -16.519 1.00 96.88 91 ILE A N 1
ATOM 700 C CA . ILE A 1 91 ? 2.256 -12.624 -16.707 1.00 96.88 91 ILE A CA 1
ATOM 701 C C . ILE A 1 91 ? 1.925 -11.171 -17.046 1.00 96.88 91 ILE A C 1
ATOM 703 O O . ILE A 1 91 ? 1.251 -10.906 -18.042 1.00 96.88 91 ILE A O 1
ATOM 707 N N . LEU A 1 92 ? 2.445 -10.223 -16.263 1.00 96.06 92 LEU A N 1
ATOM 708 C CA . LEU A 1 92 ? 2.215 -8.798 -16.486 1.00 96.06 92 LEU A CA 1
ATOM 709 C C . LEU A 1 92 ? 2.744 -8.349 -17.848 1.00 96.06 92 LEU A C 1
ATOM 711 O O . LEU A 1 92 ? 2.017 -7.698 -18.594 1.00 96.06 92 LEU A O 1
ATOM 715 N N . THR A 1 93 ? 3.959 -8.750 -18.225 1.00 95.38 93 THR A N 1
ATOM 716 C CA . THR A 1 93 ? 4.520 -8.438 -19.546 1.00 95.38 93 THR A CA 1
ATOM 717 C C . THR A 1 93 ? 3.636 -8.981 -20.669 1.00 95.38 93 THR A C 1
ATOM 719 O O . THR A 1 93 ? 3.417 -8.292 -21.664 1.00 95.38 93 THR A O 1
ATOM 722 N N . THR A 1 94 ? 3.075 -10.182 -20.512 1.00 96.31 94 THR A N 1
ATOM 723 C CA . THR A 1 94 ? 2.154 -10.767 -21.499 1.00 96.31 94 THR A CA 1
ATOM 724 C C . THR A 1 94 ? 0.871 -9.946 -21.628 1.00 96.31 94 THR A C 1
ATOM 726 O O . THR A 1 94 ? 0.442 -9.635 -22.742 1.00 96.31 94 THR A O 1
ATOM 729 N N . ILE A 1 95 ? 0.282 -9.539 -20.499 1.00 96.94 95 ILE A N 1
ATOM 730 C CA . ILE A 1 95 ? -0.905 -8.677 -20.474 1.00 96.94 95 ILE A CA 1
ATOM 731 C C . ILE A 1 95 ? -0.598 -7.345 -21.161 1.00 96.94 95 ILE A C 1
ATOM 733 O O . ILE A 1 95 ? -1.336 -6.939 -22.055 1.00 96.94 95 ILE A O 1
ATOM 737 N N . PHE A 1 96 ? 0.500 -6.682 -20.802 1.00 96.38 96 PHE A N 1
ATOM 738 C CA . PHE A 1 96 ? 0.877 -5.390 -21.373 1.00 96.38 96 PHE A CA 1
ATOM 739 C C . PHE A 1 96 ? 1.137 -5.470 -22.879 1.00 96.38 96 PHE A C 1
ATOM 741 O O . PHE A 1 96 ? 0.614 -4.647 -23.630 1.00 96.38 96 PHE A O 1
ATOM 748 N N . ARG A 1 97 ? 1.832 -6.512 -23.348 1.00 95.69 97 ARG A N 1
ATOM 749 C CA . ARG A 1 97 ? 2.050 -6.739 -24.784 1.00 95.69 97 ARG A CA 1
ATOM 750 C C . ARG A 1 97 ? 0.747 -6.940 -25.549 1.00 95.69 97 ARG A C 1
ATOM 752 O O . ARG A 1 97 ? 0.614 -6.425 -26.655 1.00 95.69 97 ARG A O 1
ATOM 759 N N . ARG A 1 98 ? -0.242 -7.620 -24.958 1.00 96.31 98 ARG A N 1
ATOM 760 C CA . ARG A 1 98 ? -1.578 -7.771 -25.564 1.00 96.31 98 ARG A CA 1
ATOM 761 C C . ARG A 1 98 ? -2.295 -6.428 -25.750 1.00 96.31 98 ARG A C 1
ATOM 763 O O . ARG A 1 98 ? -3.094 -6.299 -26.669 1.00 96.31 98 ARG A O 1
ATOM 770 N N . HIS A 1 99 ? -1.985 -5.437 -24.917 1.00 96.56 99 HIS A N 1
ATOM 771 C CA . HIS A 1 99 ? -2.508 -4.071 -25.021 1.00 96.56 99 HIS A CA 1
ATOM 772 C C . HIS A 1 99 ? -1.587 -3.135 -25.829 1.00 96.56 99 HIS A C 1
ATOM 774 O O . HIS A 1 99 ? -1.784 -1.924 -25.814 1.00 96.56 99 HIS A O 1
ATOM 780 N N . GLY A 1 100 ? -0.579 -3.672 -26.526 1.00 93.94 100 GLY A N 1
ATOM 781 C CA . GLY A 1 100 ? 0.339 -2.896 -27.366 1.00 93.94 100 GLY A CA 1
ATOM 782 C C . GLY A 1 100 ? 1.460 -2.180 -26.609 1.00 93.94 100 GLY A C 1
ATOM 783 O O . GLY A 1 100 ? 2.193 -1.399 -27.210 1.00 93.94 100 GLY A O 1
ATOM 784 N N . ALA A 1 101 ? 1.628 -2.432 -25.310 1.00 93.81 101 ALA A N 1
ATOM 785 C CA . ALA A 1 101 ? 2.734 -1.860 -24.554 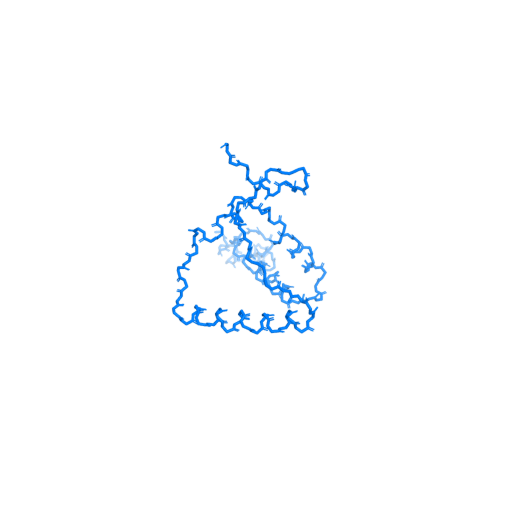1.00 93.81 101 ALA A CA 1
ATOM 786 C C . ALA A 1 101 ? 4.044 -2.627 -24.809 1.00 93.81 101 ALA A C 1
ATOM 788 O O . ALA A 1 101 ? 4.073 -3.861 -24.858 1.00 93.81 101 ALA A O 1
ATOM 789 N N . LEU A 1 102 ? 5.139 -1.876 -24.938 1.00 90.00 102 LEU A N 1
ATOM 790 C CA . LEU A 1 102 ? 6.491 -2.393 -25.134 1.00 90.00 102 LEU A CA 1
ATOM 791 C C . LEU A 1 102 ? 7.313 -2.211 -23.854 1.00 90.00 102 LEU A C 1
ATOM 793 O O . LEU A 1 102 ? 7.285 -1.153 -23.227 1.00 90.00 102 LEU A O 1
ATOM 797 N N . GLU A 1 103 ? 8.058 -3.245 -23.472 1.00 87.94 103 GLU A N 1
ATOM 798 C CA . GLU A 1 103 ? 8.998 -3.161 -22.356 1.00 87.94 103 GLU A CA 1
ATOM 799 C C . GLU A 1 103 ? 10.201 -2.307 -22.767 1.00 87.94 103 GLU A C 1
ATOM 801 O O . GLU A 1 103 ? 10.889 -2.625 -23.735 1.00 87.94 103 GLU A O 1
ATOM 806 N N . MET A 1 104 ? 10.449 -1.228 -22.025 1.00 86.25 104 MET A N 1
ATOM 807 C CA . MET A 1 104 ? 11.571 -0.322 -22.257 1.00 86.25 104 MET A CA 1
ATOM 808 C C . MET A 1 104 ? 12.460 -0.291 -21.012 1.00 86.25 104 MET A C 1
ATOM 810 O O . MET A 1 104 ? 11.950 -0.010 -19.919 1.00 86.25 104 MET A O 1
ATOM 814 N N . PRO A 1 105 ? 13.774 -0.554 -21.138 1.00 81.19 105 PRO A N 1
ATOM 815 C CA . PRO A 1 105 ? 14.692 -0.387 -20.025 1.00 81.19 105 PRO A CA 1
ATOM 816 C C . PRO A 1 105 ? 14.731 1.095 -19.644 1.00 81.19 105 PRO A C 1
ATOM 818 O O . PRO A 1 105 ? 15.036 1.959 -20.465 1.00 81.19 105 PRO A O 1
ATOM 821 N N . ARG A 1 106 ? 14.390 1.391 -18.391 1.00 74.38 106 ARG A N 1
ATOM 822 C CA . ARG A 1 106 ? 14.462 2.736 -17.824 1.00 74.38 106 ARG A CA 1
ATOM 823 C C . ARG A 1 106 ? 15.727 2.854 -16.989 1.00 74.38 106 ARG A C 1
ATOM 825 O O . ARG A 1 106 ? 15.938 2.056 -16.079 1.00 74.38 106 ARG A O 1
ATOM 832 N N . THR A 1 107 ? 16.569 3.835 -17.296 1.00 77.88 107 THR A N 1
ATOM 833 C CA . THR A 1 107 ? 17.703 4.186 -16.437 1.00 77.88 107 THR A CA 1
ATOM 834 C C . THR A 1 107 ? 17.174 4.815 -15.151 1.00 77.88 107 THR A C 1
ATOM 836 O O . THR A 1 107 ? 16.148 5.481 -15.160 1.00 77.88 107 THR A O 1
ATOM 839 N N . SER A 1 108 ? 17.839 4.612 -14.014 1.00 75.19 108 SER A N 1
ATOM 840 C CA . SER A 1 108 ? 17.432 5.307 -12.778 1.00 75.19 108 SER A CA 1
ATOM 841 C C . SER A 1 108 ? 17.829 6.789 -12.787 1.00 75.19 108 SER A C 1
ATOM 843 O O . SER A 1 108 ? 17.307 7.571 -11.999 1.00 75.19 108 SER A O 1
ATOM 845 N N . ILE A 1 109 ? 18.764 7.163 -13.662 1.00 80.38 109 ILE A N 1
ATOM 846 C CA . ILE A 1 109 ? 19.293 8.518 -13.804 1.00 80.38 109 ILE A CA 1
ATOM 847 C C . ILE A 1 109 ? 18.800 9.078 -15.133 1.00 80.38 109 ILE A C 1
ATOM 849 O O . ILE A 1 109 ? 18.868 8.399 -16.163 1.00 80.38 109 ILE A O 1
ATOM 853 N N . TYR A 1 110 ? 18.329 10.321 -15.100 1.00 79.94 110 TYR A N 1
ATOM 854 C CA . TYR A 1 110 ? 17.865 11.056 -16.268 1.00 79.94 110 TYR A CA 1
ATOM 855 C C . TYR A 1 110 ? 18.518 12.445 -16.313 1.00 79.94 110 TYR A C 1
ATOM 857 O O . TYR A 1 110 ? 18.840 12.998 -15.257 1.00 79.94 110 TYR A O 1
ATOM 865 N N . PRO A 1 111 ? 18.704 13.038 -17.507 1.00 83.75 111 PRO A N 1
ATOM 866 C CA . PRO A 1 111 ? 19.151 14.424 -17.639 1.00 83.75 111 PRO A CA 1
ATOM 867 C C . PRO A 1 111 ? 18.172 15.381 -16.959 1.00 83.75 111 PRO A C 1
ATOM 869 O O . PRO A 1 111 ? 16.975 15.117 -16.973 1.00 83.75 111 PRO A O 1
ATOM 872 N N . ARG A 1 112 ? 18.644 16.512 -16.421 1.00 79.06 112 ARG A N 1
ATOM 873 C CA . ARG A 1 112 ? 17.768 17.535 -15.823 1.00 79.06 112 ARG A CA 1
ATOM 874 C C . ARG A 1 112 ? 16.753 18.055 -16.853 1.00 79.06 112 ARG A C 1
ATOM 876 O O . ARG A 1 112 ? 17.128 18.405 -17.967 1.00 79.06 112 ARG A O 1
ATOM 883 N N . SER A 1 113 ? 15.477 18.121 -16.472 1.00 83.88 113 SER A N 1
ATOM 884 C CA . SER A 1 113 ? 14.387 18.667 -17.295 1.00 83.88 113 SER A CA 1
ATOM 885 C C . SER A 1 113 ? 13.369 19.380 -16.414 1.00 83.88 113 SER A C 1
ATOM 887 O O . SER A 1 113 ? 13.086 18.929 -15.306 1.00 83.88 113 SER A O 1
ATOM 889 N N . SER A 1 114 ? 12.780 20.459 -16.928 1.00 84.50 114 SER A N 1
ATOM 890 C CA . SER A 1 114 ? 11.669 21.178 -16.289 1.00 84.50 114 SER A CA 1
ATOM 891 C C . SER A 1 114 ? 10.359 20.384 -16.268 1.00 84.50 114 SER A C 1
ATOM 893 O O . SER A 1 114 ? 9.402 20.800 -15.626 1.00 84.50 114 SER A O 1
ATOM 895 N N . GLN A 1 115 ? 10.304 19.252 -16.975 1.00 82.81 115 GLN A N 1
ATOM 896 C CA . GLN A 1 115 ? 9.127 18.383 -17.037 1.00 82.81 115 GLN A CA 1
ATOM 897 C C . GLN A 1 115 ? 9.009 17.438 -15.833 1.00 82.81 115 GLN A C 1
ATOM 899 O O . GLN A 1 115 ? 7.965 16.814 -15.647 1.00 82.81 115 GLN A O 1
ATOM 904 N N . TYR A 1 116 ? 10.064 17.297 -15.027 1.00 80.56 116 TYR A N 1
ATOM 905 C CA . TYR A 1 116 ? 10.009 16.478 -13.821 1.00 80.56 116 TYR A CA 1
ATOM 906 C C . TYR A 1 116 ? 9.407 17.269 -12.652 1.00 80.56 116 TYR A C 1
ATOM 908 O O . TYR A 1 116 ? 9.777 18.418 -12.428 1.00 80.56 116 TYR A O 1
ATOM 916 N N . GLY A 1 117 ? 8.480 16.650 -11.914 1.00 78.12 117 GLY A N 1
ATOM 917 C CA . GLY A 1 117 ? 7.850 17.249 -10.732 1.00 78.12 117 GLY A CA 1
ATOM 918 C C . GLY A 1 117 ? 8.736 17.228 -9.478 1.00 78.12 117 GLY A C 1
ATOM 919 O O . GLY A 1 117 ? 9.912 16.877 -9.532 1.00 78.12 117 GLY A O 1
ATOM 920 N N . GLU A 1 118 ? 8.140 17.539 -8.324 1.00 70.75 118 GLU A N 1
ATOM 921 C CA . GLU A 1 118 ? 8.832 17.680 -7.026 1.00 70.75 118 GLU A CA 1
ATOM 922 C C . GLU A 1 118 ? 9.467 16.382 -6.479 1.00 70.75 118 GLU A C 1
ATOM 924 O O . GLU A 1 118 ? 10.259 16.425 -5.543 1.00 70.75 118 GLU A O 1
ATOM 929 N N . ASN A 1 119 ? 9.186 15.224 -7.087 1.00 67.31 119 ASN A N 1
ATOM 930 C CA . ASN A 1 119 ? 9.667 13.908 -6.644 1.00 67.31 119 ASN A CA 1
ATOM 931 C C . ASN A 1 119 ? 11.015 13.490 -7.267 1.00 67.31 119 ASN A C 1
ATOM 933 O O . ASN A 1 119 ? 11.274 12.297 -7.431 1.00 67.31 119 ASN A O 1
ATOM 937 N N . VAL A 1 120 ? 11.862 14.441 -7.674 1.00 72.00 120 VAL A N 1
ATOM 938 C CA . VAL A 1 120 ? 13.165 14.142 -8.292 1.00 72.00 120 VAL A CA 1
ATOM 939 C C . VAL A 1 120 ? 14.312 14.657 -7.438 1.00 72.00 120 VAL A C 1
ATOM 941 O O . VAL A 1 120 ? 14.411 15.845 -7.144 1.00 72.00 120 VAL A O 1
ATOM 944 N N . VAL A 1 121 ? 15.225 13.749 -7.091 1.00 72.00 121 VAL A N 1
ATOM 945 C CA . VAL A 1 121 ? 16.488 14.076 -6.425 1.00 72.00 121 VAL A CA 1
ATOM 946 C C . VAL A 1 121 ? 17.516 14.465 -7.485 1.00 72.00 121 VAL A C 1
ATOM 948 O O . VAL A 1 121 ? 17.809 13.688 -8.394 1.00 72.00 121 VAL A O 1
ATOM 951 N N . GLN A 1 122 ? 18.060 15.676 -7.379 1.00 76.88 122 GLN A N 1
ATOM 952 C CA . GLN A 1 122 ? 19.111 16.165 -8.270 1.00 76.88 122 GLN A CA 1
ATOM 953 C C . GLN A 1 122 ? 20.479 15.849 -7.663 1.00 76.88 122 GLN A C 1
ATOM 9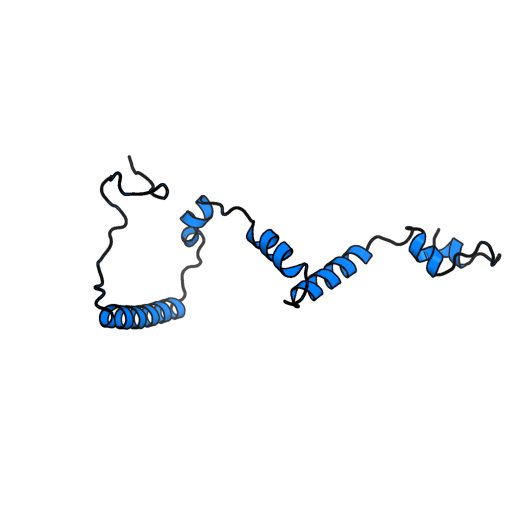55 O O . GLN A 1 122 ? 20.757 16.220 -6.524 1.00 76.88 122 GLN A O 1
ATOM 960 N N . VAL A 1 123 ? 21.326 15.165 -8.427 1.00 72.00 123 VAL A N 1
ATOM 961 C CA . VAL A 1 123 ? 22.727 14.920 -8.062 1.00 72.00 123 VAL A CA 1
ATOM 962 C C . VAL A 1 123 ? 23.575 16.038 -8.682 1.00 72.00 123 VAL A C 1
ATOM 964 O O . VAL A 1 123 ? 23.307 16.431 -9.821 1.00 72.00 123 VAL A O 1
ATOM 967 N N . LEU A 1 124 ? 24.511 16.589 -7.898 1.00 64.19 124 LEU A N 1
ATOM 968 C CA . LEU A 1 124 ? 25.338 17.764 -8.226 1.00 64.19 124 LEU A CA 1
ATOM 969 C C . LEU A 1 124 ? 26.206 17.567 -9.476 1.00 64.19 124 LEU A C 1
ATOM 971 O O . LEU A 1 124 ? 26.832 16.490 -9.590 1.00 64.19 124 LEU A O 1
#